Protein AF-A0A3T0KRK3-F1 (afdb_monomer_lite)

Structure (mmCIF, N/CA/C/O backbone):
data_AF-A0A3T0KRK3-F1
#
_entry.id   AF-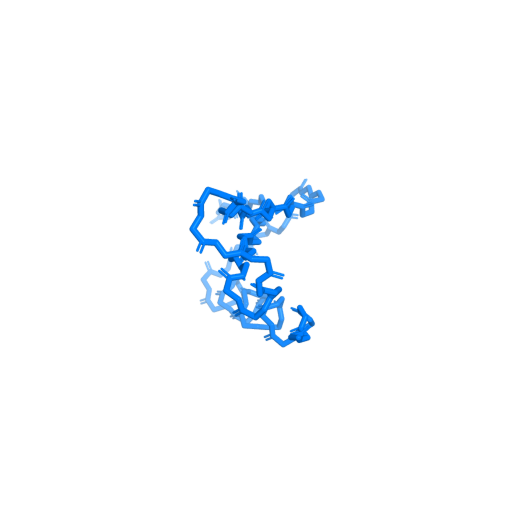A0A3T0KRK3-F1
#
loop_
_atom_site.group_PDB
_atom_site.id
_atom_site.type_symbol
_atom_site.label_atom_id
_atom_site.label_alt_id
_atom_site.label_comp_id
_atom_site.label_asym_id
_atom_site.label_entity_id
_atom_site.label_seq_id
_atom_site.pdbx_PDB_ins_code
_atom_site.Cartn_x
_atom_site.Cartn_y
_atom_site.Cartn_z
_atom_site.occupancy
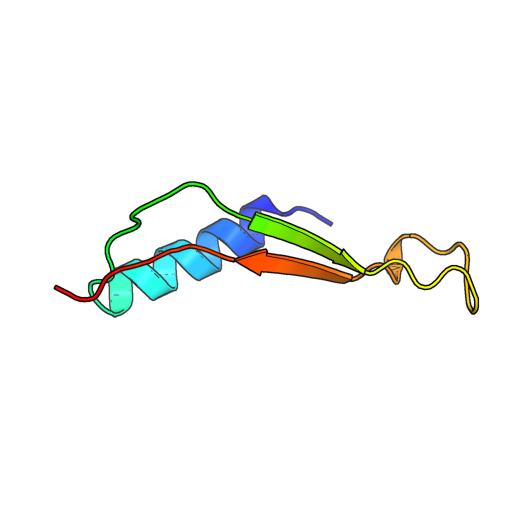_atom_site.B_iso_or_equiv
_atom_site.auth_seq_id
_atom_site.auth_comp_id
_atom_site.auth_asym_id
_atom_site.auth_atom_id
_atom_site.pdbx_PDB_model_num
ATOM 1 N N . MET A 1 1 ? 10.954 -8.231 -4.464 1.00 60.38 1 MET A N 1
ATOM 2 C CA . MET A 1 1 ? 10.628 -7.775 -3.091 1.00 60.38 1 MET A CA 1
ATOM 3 C C . MET A 1 1 ? 9.239 -8.278 -2.722 1.00 60.38 1 MET A C 1
ATOM 5 O O . MET A 1 1 ? 8.394 -8.312 -3.603 1.00 60.38 1 MET A O 1
ATOM 9 N N . ASP A 1 2 ? 9.013 -8.696 -1.474 1.00 81.69 2 ASP A N 1
ATOM 10 C CA . ASP A 1 2 ? 7.703 -9.172 -0.999 1.00 81.69 2 ASP A CA 1
ATOM 11 C C . ASP A 1 2 ? 7.009 -8.077 -0.167 1.00 81.69 2 ASP A C 1
ATOM 13 O O . ASP A 1 2 ? 7.482 -7.717 0.916 1.00 81.69 2 ASP A O 1
ATOM 17 N N . ALA A 1 3 ? 5.904 -7.530 -0.686 1.00 87.69 3 ALA A N 1
ATOM 18 C CA . ALA A 1 3 ? 5.131 -6.470 -0.036 1.00 87.69 3 ALA A CA 1
ATOM 19 C C . ALA A 1 3 ? 4.501 -6.931 1.293 1.00 87.69 3 ALA A C 1
ATOM 21 O O . ALA A 1 3 ? 4.356 -6.129 2.221 1.00 87.69 3 ALA A O 1
ATOM 22 N N . ALA A 1 4 ? 4.200 -8.227 1.444 1.00 93.69 4 ALA A N 1
ATOM 23 C CA . ALA A 1 4 ? 3.514 -8.765 2.619 1.00 93.69 4 ALA A CA 1
ATOM 24 C C . ALA A 1 4 ? 4.292 -8.514 3.923 1.00 93.69 4 ALA A C 1
ATOM 26 O O . ALA A 1 4 ? 3.708 -8.208 4.970 1.00 93.69 4 ALA A O 1
ATOM 27 N N . ALA A 1 5 ? 5.626 -8.575 3.865 1.00 95.00 5 ALA A N 1
ATOM 28 C CA . ALA A 1 5 ? 6.484 -8.294 5.012 1.00 95.00 5 ALA A CA 1
ATOM 29 C C . ALA A 1 5 ? 6.359 -6.838 5.503 1.00 95.00 5 ALA A C 1
ATOM 31 O O . ALA A 1 5 ? 6.466 -6.583 6.706 1.00 95.00 5 ALA A O 1
ATOM 32 N N . TYR A 1 6 ? 6.116 -5.886 4.598 1.00 95.75 6 TYR A N 1
ATOM 33 C CA . TYR A 1 6 ? 5.961 -4.468 4.926 1.00 95.75 6 TYR A CA 1
ATOM 34 C C . TYR A 1 6 ? 4.563 -4.162 5.463 1.00 95.75 6 TYR A C 1
ATOM 36 O O . TYR A 1 6 ? 4.457 -3.495 6.494 1.00 95.75 6 TYR A O 1
ATOM 44 N N . TYR A 1 7 ? 3.515 -4.756 4.886 1.00 96.44 7 TYR A N 1
ATOM 45 C CA . TYR A 1 7 ? 2.165 -4.709 5.460 1.00 96.44 7 TYR A CA 1
ATOM 46 C C . TYR A 1 7 ? 2.146 -5.213 6.905 1.00 96.44 7 TYR A C 1
ATOM 48 O O . TYR A 1 7 ? 1.607 -4.552 7.792 1.00 96.44 7 TYR A O 1
ATOM 56 N N . LYS A 1 8 ? 2.823 -6.331 7.197 1.00 96.81 8 LYS A N 1
ATOM 57 C CA . LYS A 1 8 ? 2.915 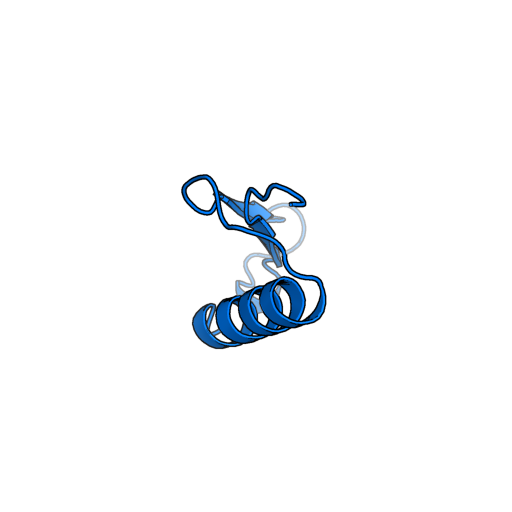-6.857 8.568 1.00 96.81 8 LYS A CA 1
ATOM 58 C C . LYS A 1 8 ? 3.567 -5.866 9.539 1.00 96.81 8 LYS A C 1
ATOM 60 O O . LYS A 1 8 ? 3.118 -5.753 10.682 1.00 96.81 8 LYS A O 1
ATOM 65 N N . LYS A 1 9 ? 4.604 -5.138 9.106 1.00 96.88 9 LYS A N 1
ATOM 66 C CA . LYS A 1 9 ? 5.249 -4.089 9.918 1.00 96.88 9 LYS A CA 1
ATOM 67 C C . LYS A 1 9 ? 4.291 -2.926 10.187 1.00 96.88 9 LYS A C 1
ATOM 69 O O . LYS A 1 9 ? 4.171 -2.516 11.341 1.00 96.88 9 LYS A O 1
ATOM 74 N N . LEU A 1 10 ? 3.587 -2.447 9.161 1.00 97.06 10 LEU A N 1
ATOM 75 C CA . LEU A 1 10 ? 2.618 -1.353 9.279 1.00 97.06 10 LEU A CA 1
ATOM 76 C C . LEU A 1 10 ? 1.452 -1.725 10.205 1.00 97.06 10 LEU A C 1
ATOM 78 O O . LEU A 1 10 ? 1.167 -0.995 11.149 1.00 97.06 10 LEU A O 1
ATOM 82 N N . LEU A 1 11 ? 0.854 -2.905 10.030 1.00 96.81 11 LEU A N 1
ATOM 83 C CA . LEU A 1 11 ? -0.240 -3.385 10.883 1.00 96.81 11 LEU A CA 1
ATOM 84 C C . LEU A 1 11 ? 0.206 -3.594 12.340 1.00 96.81 11 LEU A C 1
ATOM 86 O O . LEU A 1 11 ? -0.535 -3.283 13.273 1.00 96.81 11 LEU A O 1
ATOM 90 N N . THR A 1 12 ? 1.439 -4.066 12.561 1.00 97.75 12 THR A N 1
ATOM 91 C CA . THR A 1 12 ? 2.017 -4.168 13.915 1.00 97.75 12 THR A CA 1
ATOM 92 C C . THR A 1 12 ? 2.164 -2.787 14.556 1.00 97.75 12 THR A C 1
ATOM 94 O O . THR A 1 12 ? 1.875 -2.620 15.741 1.00 97.75 12 THR A O 1
ATOM 97 N N . HIS A 1 13 ? 2.590 -1.790 13.777 1.00 96.88 13 HIS A N 1
ATOM 98 C CA . HIS A 1 13 ? 2.680 -0.408 14.230 1.00 96.88 13 HIS A CA 1
ATOM 99 C C . HIS A 1 13 ? 1.294 0.156 14.568 1.00 96.88 13 HIS A C 1
ATOM 101 O O . HIS A 1 13 ? 1.108 0.643 15.677 1.00 96.88 13 HIS A O 1
ATOM 107 N N . MET A 1 14 ? 0.301 0.009 13.687 1.00 96.50 14 MET A N 1
ATOM 108 C CA . MET A 1 14 ? -1.078 0.450 13.946 1.00 96.50 14 MET A CA 1
ATOM 109 C C . MET A 1 14 ? -1.634 -0.144 15.244 1.00 96.50 14 MET A C 1
ATOM 111 O O . MET A 1 14 ? -2.144 0.589 16.089 1.00 96.50 14 MET A O 1
ATOM 115 N N . LYS A 1 15 ? -1.429 -1.450 15.469 1.00 95.75 15 LYS A N 1
ATOM 116 C CA . LYS A 1 15 ? -1.841 -2.126 16.708 1.00 95.75 15 LYS A CA 1
ATOM 117 C C . LYS A 1 15 ? -1.170 -1.543 17.955 1.00 95.75 15 LYS A C 1
ATOM 119 O O . LYS A 1 15 ? -1.819 -1.427 18.988 1.00 95.75 15 LYS A O 1
ATOM 124 N N . LYS A 1 16 ? 0.116 -1.184 17.876 1.00 97.19 16 LYS A N 1
ATOM 125 C CA . LYS A 1 16 ? 0.864 -0.584 18.996 1.00 97.19 16 LYS A CA 1
ATOM 126 C C . LYS A 1 16 ? 0.303 0.781 19.415 1.00 97.19 16 LYS A C 1
ATOM 128 O O . LYS A 1 16 ? 0.429 1.133 20.583 1.00 97.19 16 LYS A O 1
ATOM 133 N N . TYR A 1 17 ? -0.269 1.536 18.481 1.00 96.00 17 TYR A N 1
ATOM 134 C CA . TYR A 1 17 ? -0.758 2.898 18.717 1.00 96.00 17 TYR A CA 1
ATOM 135 C C . TYR A 1 17 ? -2.286 3.017 18.700 1.00 96.00 17 TYR A C 1
ATOM 137 O O . TYR A 1 17 ? -2.796 4.134 18.675 1.00 96.00 17 TYR A O 1
ATOM 145 N N . ASN A 1 18 ? -3.003 1.888 18.742 1.00 95.88 18 ASN A N 1
ATOM 146 C CA . ASN A 1 18 ? -4.467 1.842 18.724 1.00 95.88 18 ASN A CA 1
ATOM 147 C C . ASN A 1 18 ? -5.068 2.602 17.529 1.00 95.88 18 ASN A C 1
ATOM 149 O O . ASN A 1 18 ? -6.023 3.354 17.672 1.00 95.88 18 ASN A O 1
ATOM 153 N N . TYR A 1 19 ? -4.480 2.422 16.346 1.00 97.06 19 TYR A N 1
ATOM 154 C CA . TYR A 1 19 ? -5.037 2.952 15.105 1.00 97.06 19 TYR A CA 1
ATOM 155 C C . TYR A 1 19 ? -6.008 1.950 14.491 1.00 97.06 19 TYR A C 1
ATOM 157 O O . TYR A 1 19 ? -5.731 0.748 14.457 1.00 97.06 19 TYR A O 1
ATOM 165 N N . GLU A 1 20 ? -7.105 2.461 13.948 1.00 96.50 20 GLU A N 1
ATOM 166 C CA . GLU A 1 20 ? -8.091 1.676 13.209 1.00 96.50 20 GLU A CA 1
ATOM 167 C C . GLU A 1 20 ? -7.931 1.942 11.714 1.00 96.50 20 GLU A C 1
ATOM 169 O O . GLU A 1 20 ? -7.825 3.096 11.299 1.00 96.50 20 GLU A O 1
ATOM 174 N N . LEU A 1 21 ? -7.874 0.873 10.912 1.00 96.50 21 LEU A N 1
ATOM 175 C CA . LEU A 1 21 ? -7.858 0.965 9.452 1.00 96.50 21 LEU A CA 1
ATOM 176 C C . LEU A 1 21 ? -9.259 1.355 8.972 1.00 96.50 21 LEU A C 1
ATOM 178 O O . LEU A 1 21 ? -10.231 0.710 9.364 1.00 96.50 21 LEU A O 1
ATOM 182 N N . ILE A 1 22 ? -9.354 2.391 8.141 1.00 97.38 22 ILE A N 1
ATOM 183 C CA . ILE A 1 22 ? -10.648 2.967 7.732 1.00 97.38 22 ILE A CA 1
ATOM 184 C C . ILE A 1 22 ? -10.951 2.830 6.241 1.00 97.38 22 ILE A C 1
ATOM 186 O O . ILE A 1 22 ? -12.059 3.161 5.831 1.00 97.38 22 ILE A O 1
ATOM 190 N N . ASP A 1 23 ? -9.989 2.374 5.440 1.00 97.06 23 ASP A N 1
ATOM 191 C CA . ASP A 1 23 ? -10.140 2.246 3.991 1.00 97.06 23 ASP A CA 1
ATOM 192 C C . ASP A 1 23 ? -9.076 1.296 3.407 1.00 97.06 23 ASP A C 1
ATOM 194 O O . ASP A 1 23 ? -8.188 0.816 4.127 1.00 97.06 23 ASP A O 1
ATOM 198 N N . ASP A 1 24 ? -9.163 1.044 2.103 1.00 97.25 24 ASP A N 1
ATOM 199 C CA . ASP A 1 24 ? -8.209 0.248 1.337 1.00 97.25 24 ASP A CA 1
ATOM 200 C C . ASP A 1 24 ? -6.804 0.879 1.313 1.00 97.25 24 ASP A C 1
ATOM 202 O O . ASP A 1 24 ? -6.604 2.090 1.447 1.00 97.25 24 ASP A O 1
ATOM 206 N N . SER A 1 25 ? -5.788 0.034 1.129 1.00 96.31 25 SER A N 1
ATOM 207 C CA . SER A 1 25 ? -4.400 0.473 0.989 1.00 96.31 25 SER A CA 1
ATOM 208 C C . SER A 1 25 ? -4.136 1.120 -0.368 1.00 96.31 25 SER A C 1
ATOM 210 O O . SER A 1 25 ? -4.584 0.621 -1.400 1.00 96.31 25 SER A O 1
ATOM 212 N N . ILE A 1 26 ? -3.302 2.160 -0.378 1.00 96.75 26 ILE A N 1
ATOM 213 C CA . ILE A 1 26 ? -2.797 2.778 -1.607 1.00 96.75 26 ILE A CA 1
ATOM 214 C C . ILE A 1 26 ? -1.332 2.375 -1.787 1.00 96.75 26 ILE A C 1
ATOM 216 O O . ILE A 1 26 ? -0.513 2.582 -0.890 1.00 96.75 26 ILE A O 1
ATOM 220 N N . GLU A 1 27 ? -1.005 1.824 -2.956 1.00 95.81 27 GLU A N 1
ATOM 221 C CA . GLU A 1 27 ? 0.364 1.483 -3.348 1.00 95.81 27 GLU A CA 1
ATOM 222 C C . GLU A 1 27 ? 0.823 2.369 -4.508 1.00 95.81 27 GLU A C 1
ATOM 224 O O . GLU A 1 27 ? 0.153 2.461 -5.538 1.00 95.81 27 GLU A O 1
ATOM 229 N N . ILE A 1 28 ? 1.977 3.018 -4.348 1.00 94.31 28 ILE A N 1
ATOM 230 C CA . ILE A 1 28 ? 2.565 3.901 -5.361 1.00 94.31 28 ILE A CA 1
ATOM 231 C C . ILE A 1 28 ? 3.975 3.408 -5.662 1.00 94.31 28 ILE A C 1
ATOM 233 O O . ILE A 1 28 ? 4.848 3.456 -4.800 1.00 94.31 28 ILE A O 1
ATOM 237 N N . THR A 1 29 ? 4.220 2.945 -6.889 1.00 91.94 29 THR A N 1
ATOM 238 C CA . THR A 1 29 ? 5.565 2.558 -7.337 1.00 91.94 29 THR A CA 1
ATOM 239 C C . THR A 1 29 ? 6.206 3.689 -8.131 1.00 91.94 29 THR A C 1
ATOM 241 O O . THR A 1 29 ? 5.753 4.044 -9.219 1.00 91.94 29 THR A O 1
ATOM 244 N N . LEU A 1 30 ? 7.292 4.234 -7.595 1.00 89.88 30 LEU A N 1
ATOM 245 C CA . LEU A 1 30 ? 8.149 5.210 -8.250 1.00 89.88 30 LEU A CA 1
ATOM 246 C C . LEU A 1 30 ? 9.122 4.477 -9.174 1.00 89.88 30 LEU A C 1
ATOM 248 O O . LEU A 1 30 ? 9.954 3.682 -8.725 1.00 89.88 30 LEU A O 1
ATOM 252 N N . ILE A 1 31 ? 9.002 4.756 -10.472 1.00 86.56 31 ILE A N 1
ATOM 253 C CA . ILE A 1 31 ? 9.843 4.165 -11.510 1.00 86.56 31 ILE A CA 1
ATOM 254 C C . ILE A 1 31 ? 10.698 5.257 -12.149 1.00 86.56 31 ILE A C 1
ATOM 256 O O . ILE A 1 31 ? 10.179 6.125 -12.850 1.00 86.56 31 ILE A O 1
ATOM 260 N N . ASP A 1 32 ? 12.013 5.197 -11.941 1.00 74.94 32 ASP A N 1
ATOM 261 C CA . ASP A 1 32 ? 12.962 6.118 -12.571 1.00 74.94 32 ASP A CA 1
ATOM 262 C C . ASP A 1 32 ? 13.529 5.537 -13.877 1.00 74.94 32 ASP A C 1
ATOM 264 O O . ASP A 1 32 ? 14.639 5.000 -13.936 1.00 74.94 32 ASP A O 1
ATOM 268 N N . TYR A 1 33 ? 12.744 5.650 -14.952 1.00 68.25 33 TYR A N 1
ATOM 269 C CA . TYR A 1 33 ? 13.144 5.207 -16.294 1.00 68.25 33 TYR A CA 1
ATOM 270 C C . TYR A 1 33 ? 14.257 6.060 -16.933 1.00 68.25 33 TYR A C 1
ATOM 272 O O . TYR A 1 33 ? 14.824 5.645 -17.942 1.00 68.25 33 TYR A O 1
ATOM 280 N N . GLY A 1 34 ? 14.582 7.240 -16.388 1.00 66.75 34 GLY A N 1
ATOM 281 C CA . GLY A 1 34 ? 15.622 8.117 -16.941 1.00 66.75 34 GLY A CA 1
ATOM 282 C C . GLY A 1 34 ? 17.043 7.657 -16.609 1.00 66.75 34 GLY A C 1
ATOM 283 O O . GLY A 1 34 ? 17.984 8.000 -17.324 1.00 66.75 34 GLY A O 1
ATOM 284 N N . ILE A 1 35 ? 17.199 6.866 -15.543 1.00 64.06 35 ILE A N 1
ATOM 285 C CA . ILE A 1 35 ? 18.501 6.469 -14.994 1.00 64.06 35 ILE A CA 1
ATOM 286 C C . ILE A 1 35 ? 18.756 4.965 -15.156 1.00 64.06 35 ILE A C 1
ATOM 288 O O . ILE A 1 35 ? 19.906 4.548 -15.319 1.00 64.06 35 ILE A O 1
ATOM 292 N N . THR A 1 36 ? 17.725 4.111 -15.113 1.00 62.06 36 THR A N 1
ATOM 293 C CA . THR A 1 36 ? 17.931 2.655 -15.098 1.00 62.06 36 THR A CA 1
ATOM 294 C C . THR A 1 36 ? 16.654 1.851 -15.391 1.00 62.06 36 THR A C 1
ATOM 296 O O . THR A 1 36 ? 15.578 2.163 -14.901 1.00 62.06 36 THR A O 1
ATOM 299 N N . ASN A 1 37 ? 16.778 0.753 -16.145 1.00 71.31 37 ASN A N 1
ATOM 300 C CA . ASN A 1 37 ? 15.700 -0.239 -16.327 1.00 71.31 37 ASN A CA 1
ATOM 301 C C . ASN A 1 37 ? 15.729 -1.351 -15.259 1.00 71.31 37 ASN A C 1
ATOM 303 O O . ASN A 1 37 ? 15.079 -2.387 -15.407 1.00 71.31 37 ASN A O 1
ATOM 307 N N . ASP A 1 38 ? 16.530 -1.164 -14.214 1.00 79.06 38 ASP A N 1
ATOM 308 C CA . ASP A 1 38 ? 16.703 -2.120 -13.131 1.00 79.06 38 ASP A CA 1
ATOM 309 C C . ASP A 1 38 ? 15.524 -2.032 -12.153 1.00 79.06 38 ASP A C 1
ATOM 311 O O . ASP A 1 38 ? 15.370 -1.049 -11.42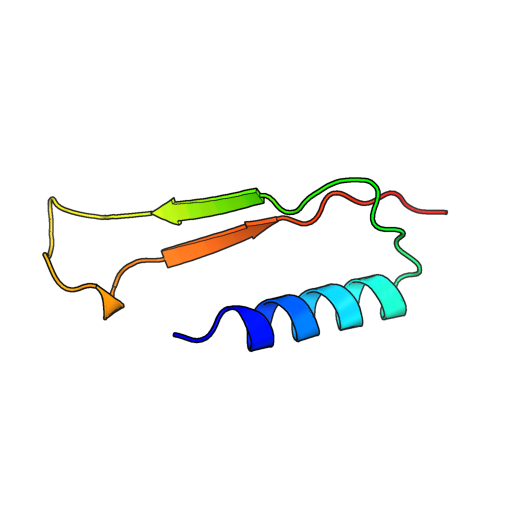5 1.00 79.06 38 ASP A O 1
ATOM 315 N N . LYS A 1 39 ? 14.680 -3.069 -12.153 1.00 75.25 39 LYS A N 1
ATOM 316 C CA . LYS A 1 39 ? 13.475 -3.153 -11.314 1.00 75.25 39 LYS A CA 1
ATOM 317 C C . LYS A 1 39 ? 13.790 -3.186 -9.821 1.00 75.25 39 LYS A C 1
ATOM 319 O O . LYS A 1 39 ? 12.934 -2.804 -9.029 1.00 75.25 39 LYS A O 1
ATOM 324 N N . ASP A 1 40 ? 14.998 -3.595 -9.432 1.00 79.56 40 ASP A N 1
ATOM 325 C CA . ASP A 1 40 ? 15.410 -3.618 -8.024 1.00 79.56 40 ASP A CA 1
ATOM 326 C C . ASP A 1 40 ? 15.642 -2.210 -7.460 1.00 79.56 40 ASP A C 1
ATOM 328 O O . ASP A 1 40 ? 15.751 -2.026 -6.249 1.00 79.56 40 ASP A O 1
ATOM 332 N N . LYS A 1 41 ? 15.671 -1.194 -8.329 1.00 80.38 41 LYS A N 1
ATOM 333 C CA . LYS A 1 41 ? 15.741 0.216 -7.939 1.00 80.38 41 LYS A CA 1
ATOM 334 C C . LYS A 1 41 ? 14.372 0.881 -7.852 1.00 80.38 41 LYS A C 1
ATOM 336 O O . LYS A 1 41 ? 14.302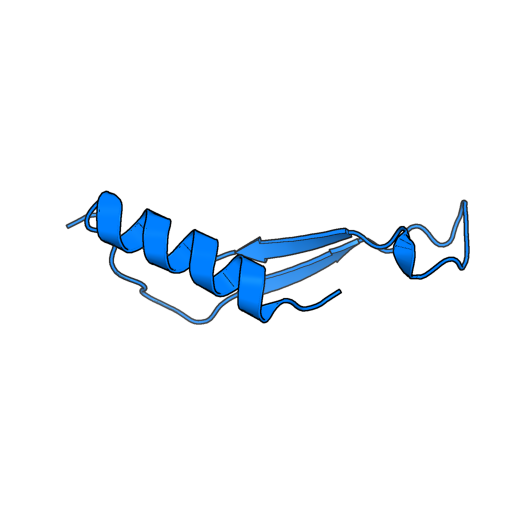 2.066 -7.532 1.00 80.38 41 LYS A O 1
ATOM 341 N N . TYR A 1 42 ? 13.293 0.154 -8.140 1.00 86.56 42 TYR A N 1
ATOM 342 C CA . TYR A 1 42 ? 11.947 0.698 -8.009 1.00 86.56 42 TYR A CA 1
ATOM 343 C C . TYR A 1 42 ? 11.595 0.793 -6.532 1.00 86.56 42 TYR A C 1
ATOM 345 O O . TYR A 1 42 ? 11.827 -0.132 -5.751 1.00 86.56 42 TYR A O 1
ATOM 353 N N . VAL A 1 43 ? 11.018 1.925 -6.152 1.00 88.56 43 VAL A N 1
ATOM 354 C CA . VAL A 1 43 ? 10.589 2.169 -4.778 1.00 88.56 43 VAL A CA 1
ATOM 355 C C . VAL A 1 43 ? 9.074 2.093 -4.752 1.00 88.56 43 VAL A C 1
ATOM 357 O O . VAL A 1 43 ? 8.418 2.781 -5.525 1.00 88.56 43 VAL A O 1
ATOM 360 N N . THR A 1 44 ? 8.515 1.273 -3.865 1.00 91.56 44 THR A N 1
ATOM 361 C CA . THR A 1 44 ? 7.068 1.229 -3.628 1.00 91.56 44 THR A CA 1
ATOM 362 C C . THR A 1 44 ? 6.749 1.823 -2.266 1.00 91.56 44 THR A C 1
ATOM 364 O O . THR A 1 44 ? 7.287 1.386 -1.246 1.00 91.56 44 THR A O 1
ATOM 367 N N . GLU A 1 45 ? 5.848 2.795 -2.252 1.00 95.25 45 GLU A N 1
ATOM 368 C CA . GLU A 1 45 ? 5.230 3.347 -1.055 1.00 95.25 45 GLU A CA 1
ATOM 369 C C . GLU A 1 45 ? 3.916 2.611 -0.780 1.00 95.25 45 GLU A C 1
ATOM 371 O O . GLU A 1 45 ? 3.103 2.432 -1.684 1.00 95.25 45 GLU A O 1
ATOM 376 N N . ILE A 1 46 ? 3.717 2.182 0.469 1.00 96.81 46 ILE A N 1
ATOM 377 C CA . ILE A 1 46 ? 2.476 1.558 0.948 1.00 96.81 46 ILE A CA 1
ATOM 378 C C . ILE A 1 46 ? 1.858 2.499 1.978 1.00 96.81 46 ILE A C 1
ATOM 380 O O . ILE A 1 46 ? 2.488 2.814 2.993 1.00 96.81 46 ILE A O 1
ATOM 384 N N . LEU A 1 47 ? 0.623 2.922 1.733 1.00 96.81 47 LEU A N 1
ATOM 385 C CA . LEU A 1 47 ? -0.120 3.865 2.562 1.00 96.81 47 LEU A CA 1
ATOM 386 C C . LEU A 1 47 ? -1.375 3.178 3.109 1.00 96.81 47 LEU A C 1
ATOM 388 O O . LEU A 1 47 ? -2.146 2.592 2.351 1.00 96.81 47 LEU A O 1
ATOM 392 N N . LEU A 1 48 ? -1.578 3.265 4.426 1.00 97.31 48 LEU A N 1
ATOM 393 C CA . LEU A 1 48 ? -2.757 2.734 5.115 1.00 97.31 48 LEU A CA 1
ATOM 394 C C . LEU A 1 48 ? -3.562 3.889 5.728 1.00 97.31 48 LEU A C 1
ATOM 396 O O . LEU A 1 48 ? -3.060 4.539 6.654 1.00 97.31 48 LEU A O 1
ATOM 400 N N . PRO A 1 49 ? -4.786 4.159 5.247 1.00 97.56 49 PRO A N 1
ATOM 401 C CA . PRO A 1 49 ? -5.677 5.146 5.848 1.00 97.56 49 PRO A CA 1
ATOM 402 C C . PRO A 1 49 ? -6.099 4.715 7.252 1.00 97.56 49 PRO A C 1
ATOM 404 O O . PRO A 1 49 ? -6.556 3.590 7.455 1.00 97.56 49 PRO A O 1
ATOM 407 N N . TYR A 1 50 ? -5.962 5.607 8.233 1.00 97.69 50 TYR A N 1
ATOM 408 C CA . TYR A 1 50 ? -6.297 5.285 9.617 1.00 97.69 50 TYR A CA 1
ATOM 409 C C . TYR A 1 50 ? -6.993 6.428 10.349 1.00 97.69 50 TYR A C 1
ATOM 411 O O . TYR A 1 50 ? -6.827 7.601 10.013 1.00 97.69 50 TYR A O 1
ATOM 419 N N . THR A 1 51 ? -7.724 6.068 11.401 1.00 97.25 51 THR A N 1
ATOM 420 C CA . THR A 1 51 ? -8.204 6.995 12.429 1.00 97.25 51 THR A CA 1
ATOM 421 C C . THR A 1 51 ? -7.553 6.685 13.777 1.00 97.25 51 THR A C 1
ATOM 423 O O . THR A 1 51 ? -7.056 5.577 14.009 1.00 97.25 51 THR A O 1
ATOM 426 N N . ARG A 1 52 ? -7.528 7.681 14.665 1.00 90.56 52 ARG A N 1
ATOM 427 C CA . ARG A 1 52 ? -7.126 7.520 16.066 1.00 90.56 52 ARG A CA 1
ATOM 428 C C . ARG A 1 52 ? -8.390 7.538 16.908 1.00 90.56 52 ARG A C 1
ATOM 430 O O . ARG A 1 52 ? -9.113 8.533 16.867 1.00 90.56 52 ARG A O 1
ATOM 437 N N . THR A 1 53 ? -8.639 6.443 17.613 1.00 68.88 53 THR A N 1
ATOM 438 C CA . THR A 1 53 ? -9.723 6.345 18.591 1.00 68.88 53 THR A CA 1
ATOM 439 C C . THR A 1 53 ? -9.431 7.186 19.831 1.00 68.88 53 THR A C 1
ATOM 441 O O . THR A 1 53 ? -8.236 7.348 20.183 1.00 68.88 53 THR A O 1
#

pLDDT: mean 89.32, std 10.96, range [60.38, 97.75]

Secondary structure (DSSP, 8-state):
--THHHHHHHHHHHHHTTEEE-S--EEEEE--TTT---GGG-EEEEE--EEE-

Sequence (53 aa):
MDAAAYYKKLLTHMKKYNYELIDDSIEITLIDYGITNDKDKYVTEILLPYTRT

Radius of gyration: 14.09 Å; chains: 1; bounding box: 29×17×36 Å

InterPro domains:
  IPR011256 Regulatory factor, effector binding domain superfamily [G3DSA:3.20.80.10] (2-49)
  IPR011256 Regulatory factor, effector binding domain superfamily [SSF55136] (5-49)

Foldseek 3Di:
DDC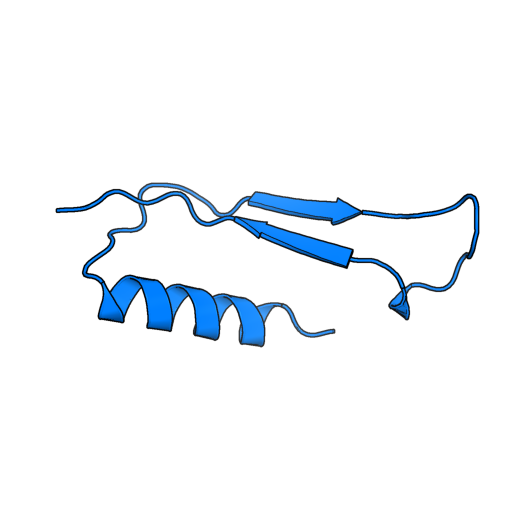VVVVVVVVVVCVVQVKDFDDDKDKDWDDDPVPDPDPVPIDIDIDTDTDHD

Organism: NCBI:txid228899